Protein AF-A0A559IEW3-F1 (afdb_monomer)

Foldseek 3Di:
DDDDDPPNDDDDDPPDPPVVNVVVVVVSVVVVVVVVVVVQVVVQVVQVVVQWGADPNDIGHNDPVVVPPDD

Organism: NCBI:txid3020863

pLDDT: mean 80.6, std 18.38, range [34.0, 96.19]

Secondary structure (DSSP, 8-state):
-----TT-PPPPPTTS-HHHHHHHHHHHHHHHHHHHHHHHHHHHHHHHHTTEEEETTEEEEPPGGGGGS--

Solvent-accessible surface area (backbone atoms only — not comparable to full-atom values): 4573 Å² total; per-residue (Å²): 134,87,82,78,57,101,82,73,73,84,79,82,61,89,88,50,56,66,76,58,46,55,54,51,51,53,51,50,50,54,51,52,53,53,49,50,53,50,52,50,51,56,48,44,53,53,30,48,76,71,51,26,39,74,57,98,90,41,83,44,72,62,61,75,81,69,74,74,79,81,126

Radius of gyration: 19.39 Å; Cα contacts (8 Å, |Δi|>4): 23; chains: 1; bounding box: 55×17×44 Å

Structure (mmCIF, N/CA/C/O backbone):
data_AF-A0A559IEW3-F1
#
_entry.id   AF-A0A559IEW3-F1
#
loop_
_atom_site.group_PDB
_atom_site.id
_atom_site.type_symbol
_atom_site.label_atom_id
_atom_site.label_alt_id
_atom_site.label_comp_id
_atom_site.label_asym_id
_atom_site.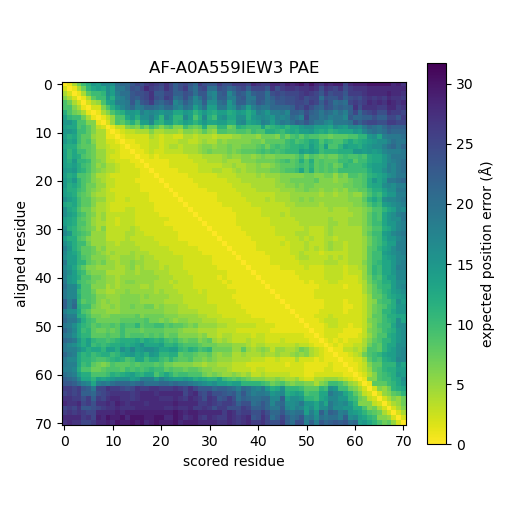label_entity_id
_atom_site.label_seq_id
_atom_site.pdbx_PDB_ins_code
_atom_site.Cartn_x
_atom_site.Cartn_y
_atom_site.Cartn_z
_atom_site.occupancy
_atom_site.B_iso_or_equiv
_atom_site.auth_seq_id
_atom_site.auth_comp_id
_atom_site.auth_asym_id
_atom_site.auth_atom_id
_atom_site.pdbx_PDB_model_num
ATOM 1 N N . MET A 1 1 ? -27.697 5.974 6.024 1.00 34.00 1 MET A N 1
ATOM 2 C CA . MET A 1 1 ? -27.096 5.629 4.718 1.00 34.00 1 MET A CA 1
ATOM 3 C C . MET A 1 1 ? -25.602 5.870 4.869 1.00 34.00 1 MET A C 1
ATOM 5 O O . MET A 1 1 ? -25.198 7.023 4.909 1.00 34.00 1 MET A O 1
ATOM 9 N N . PHE A 1 2 ? -24.813 4.828 5.148 1.00 38.62 2 PHE A N 1
ATOM 10 C CA . PHE A 1 2 ? -23.370 4.989 5.357 1.00 38.62 2 PHE A CA 1
ATOM 11 C C . PHE A 1 2 ? -22.695 5.125 3.991 1.00 38.62 2 PHE A C 1
ATOM 13 O O . PHE A 1 2 ? -22.724 4.198 3.184 1.00 38.62 2 PHE A O 1
ATOM 20 N N . ASN A 1 3 ? -22.159 6.314 3.721 1.00 39.06 3 ASN A N 1
ATOM 21 C CA . ASN A 1 3 ? -21.358 6.593 2.537 1.00 39.06 3 ASN A CA 1
ATOM 22 C C . ASN A 1 3 ? -20.033 5.834 2.667 1.00 39.06 3 ASN A C 1
ATOM 24 O O . ASN A 1 3 ? -19.220 6.140 3.537 1.00 39.06 3 ASN A O 1
ATOM 28 N N . PHE A 1 4 ? -19.834 4.823 1.825 1.00 41.75 4 PHE A N 1
ATOM 29 C CA . PHE A 1 4 ? -18.556 4.130 1.704 1.00 41.75 4 PHE A CA 1
ATOM 30 C C . PHE A 1 4 ? -17.491 5.103 1.183 1.00 41.75 4 PHE A C 1
ATOM 32 O O . PHE A 1 4 ? -17.693 5.751 0.157 1.00 41.75 4 PHE A O 1
ATOM 39 N N . ASN A 1 5 ? -16.344 5.181 1.860 1.00 49.25 5 ASN A N 1
ATOM 40 C CA . ASN A 1 5 ? -15.140 5.764 1.270 1.00 49.25 5 ASN A CA 1
ATOM 41 C C . ASN A 1 5 ? -14.523 4.759 0.283 1.00 49.25 5 ASN A C 1
ATOM 43 O O . ASN A 1 5 ? -14.586 3.550 0.502 1.00 49.25 5 ASN A O 1
ATOM 47 N N . PHE A 1 6 ? -13.913 5.282 -0.784 1.00 46.84 6 PHE A N 1
ATOM 48 C CA . PHE A 1 6 ? -13.433 4.612 -2.011 1.00 46.84 6 PHE A CA 1
ATOM 49 C C . PHE A 1 6 ? -12.613 3.307 -1.836 1.00 46.84 6 PHE A C 1
ATOM 51 O O . PHE A 1 6 ? -12.449 2.559 -2.793 1.00 46.84 6 PHE A O 1
ATOM 58 N N . LEU A 1 7 ? -12.125 3.008 -0.627 1.00 57.25 7 LEU A N 1
ATOM 59 C CA . LEU A 1 7 ? -11.302 1.839 -0.275 1.00 57.25 7 LEU A CA 1
ATOM 60 C C . LEU A 1 7 ? -12.067 0.693 0.424 1.00 57.25 7 LEU A C 1
ATOM 62 O O . LEU A 1 7 ? -11.459 -0.322 0.746 1.00 57.25 7 LEU A O 1
ATOM 66 N N . GLY A 1 8 ? -13.369 0.836 0.707 1.00 58.19 8 GLY A N 1
ATOM 67 C CA . GLY A 1 8 ? -14.148 -0.215 1.387 1.00 58.19 8 GLY A CA 1
ATOM 68 C C . GLY A 1 8 ? -13.784 -0.427 2.866 1.00 58.19 8 GLY A C 1
ATOM 69 O O . GLY A 1 8 ? -13.990 -1.511 3.406 1.00 58.19 8 GLY A O 1
ATOM 70 N N . ILE A 1 9 ? -13.230 0.596 3.523 1.00 64.19 9 ILE A N 1
ATOM 71 C CA . ILE A 1 9 ? -12.778 0.535 4.919 1.00 64.19 9 ILE A CA 1
ATOM 72 C C . ILE A 1 9 ? -13.988 0.442 5.866 1.00 64.19 9 ILE A C 1
ATOM 74 O O . ILE A 1 9 ? -14.932 1.225 5.755 1.00 64.19 9 ILE A O 1
ATOM 78 N N . ALA A 1 10 ? -13.953 -0.518 6.795 1.00 71.00 10 ALA A N 1
ATOM 79 C CA . ALA A 1 10 ? -14.968 -0.695 7.830 1.00 71.00 10 ALA A CA 1
ATOM 80 C C . ALA A 1 10 ? -14.945 0.461 8.846 1.00 71.00 10 ALA A C 1
ATOM 82 O O . ALA A 1 10 ? -13.881 0.951 9.219 1.00 71.00 10 ALA A O 1
ATOM 83 N N . PHE A 1 11 ? -16.120 0.876 9.321 1.00 77.88 11 PHE A N 1
ATOM 84 C CA . PHE A 1 11 ? -16.246 1.885 10.375 1.00 77.88 11 PHE A CA 1
ATOM 85 C C . PHE A 1 11 ? -16.256 1.228 11.757 1.00 77.88 11 PHE A C 1
ATOM 87 O O . PHE A 1 11 ? -16.747 0.110 11.919 1.00 77.88 11 PHE A O 1
ATOM 94 N N . ILE A 1 12 ? -15.742 1.939 12.760 1.00 85.19 12 ILE A N 1
ATOM 95 C CA . ILE A 1 12 ? -15.837 1.522 14.161 1.00 85.19 12 ILE A CA 1
ATOM 96 C C . ILE A 1 12 ? -17.158 2.051 14.719 1.00 85.19 12 ILE A C 1
ATOM 98 O O . ILE A 1 12 ? -17.432 3.246 14.626 1.00 85.19 12 ILE A O 1
ATOM 102 N N . GLY A 1 13 ? -17.980 1.157 15.269 1.00 87.81 13 GLY A N 1
ATOM 103 C CA . GLY A 1 13 ? -19.249 1.521 15.899 1.00 87.81 13 GLY A CA 1
ATOM 104 C C . GLY A 1 13 ? -19.051 2.372 17.156 1.00 87.81 13 GLY A C 1
ATOM 105 O O . GLY A 1 13 ? -18.074 2.199 17.888 1.00 87.81 13 GLY A O 1
ATOM 106 N N . GLU A 1 14 ? -19.988 3.281 17.421 1.00 87.19 14 GLU A N 1
ATOM 107 C CA . GLU A 1 14 ? -19.959 4.183 18.583 1.00 87.19 14 GLU A CA 1
ATOM 108 C C . GLU A 1 14 ? -20.034 3.430 19.923 1.00 87.19 14 GLU A C 1
ATOM 110 O O . GLU A 1 14 ? -19.567 3.917 20.951 1.00 87.19 14 GLU A O 1
ATOM 115 N N . GLU A 1 15 ? -20.587 2.217 19.916 1.00 93.81 15 GLU A N 1
ATOM 116 C CA . GLU A 1 15 ? -20.674 1.325 21.069 1.00 93.81 15 GLU A CA 1
ATOM 117 C C . GLU A 1 15 ? -19.325 0.709 21.475 1.00 93.81 15 GLU A C 1
ATOM 119 O O . GLU A 1 15 ? -19.198 0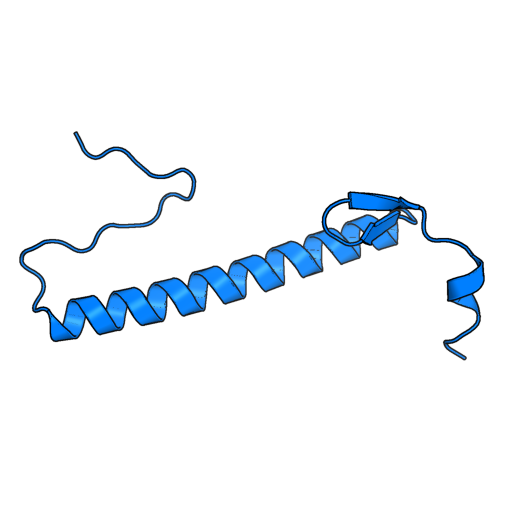.130 22.560 1.00 93.81 15 GLU A O 1
ATOM 124 N N . VAL A 1 16 ? -18.302 0.806 20.618 1.00 91.00 16 VAL A N 1
ATOM 125 C CA . VAL A 1 16 ? -16.978 0.248 20.893 1.00 91.00 16 VAL A CA 1
ATOM 126 C C . VAL A 1 16 ? -16.267 1.111 21.942 1.00 91.00 16 VAL A C 1
ATOM 128 O O . VAL A 1 16 ? -16.092 2.314 21.746 1.00 91.00 16 VAL A O 1
ATOM 131 N N . PRO A 1 17 ? -15.768 0.524 23.050 1.00 96.19 17 PRO A N 1
ATOM 132 C CA . PRO A 1 17 ? -15.025 1.281 24.049 1.00 96.19 17 PRO A CA 1
ATOM 133 C C . PRO A 1 17 ? -13.836 2.019 23.428 1.00 96.19 17 PRO A C 1
ATOM 135 O O . PRO A 1 17 ? -13.023 1.399 22.742 1.00 96.19 17 PRO A O 1
ATOM 138 N N . LYS A 1 18 ? -13.683 3.311 23.745 1.00 90.25 18 LYS A N 1
ATOM 139 C CA . LYS A 1 18 ? -12.680 4.211 23.142 1.00 90.25 18 LYS A CA 1
ATOM 140 C C . LYS A 1 18 ? -11.274 3.604 23.035 1.00 90.25 18 LYS A C 1
ATOM 142 O O . LYS A 1 18 ? -10.661 3.642 21.978 1.00 90.25 18 LYS A O 1
ATOM 147 N N . LYS A 1 19 ? -10.791 2.955 24.099 1.00 93.81 19 LYS A N 1
ATOM 148 C CA . LYS A 1 19 ? -9.471 2.299 24.109 1.00 93.81 19 LYS A CA 1
ATOM 149 C C . LYS A 1 19 ? -9.340 1.179 23.065 1.00 93.81 19 LYS A C 1
ATOM 151 O O . LYS A 1 19 ? -8.268 0.988 22.505 1.00 93.81 19 LYS A O 1
ATOM 156 N N . LYS A 1 20 ? -10.408 0.413 22.824 1.00 92.94 20 LYS A N 1
ATOM 157 C CA . LYS A 1 20 ? -10.430 -0.624 21.781 1.00 92.94 20 LYS A C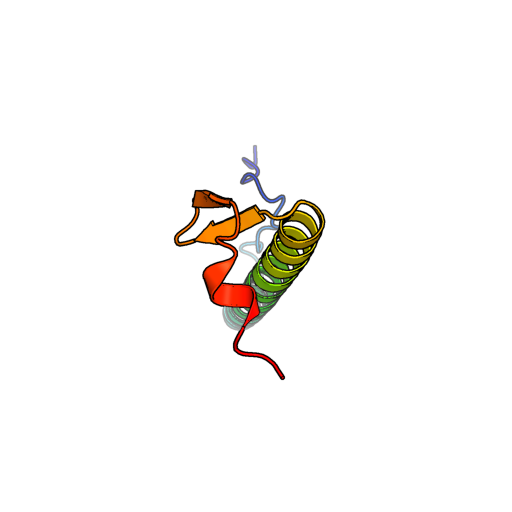A 1
ATOM 158 C C . LYS A 1 20 ? -10.552 -0.002 20.393 1.00 92.94 20 LYS A C 1
ATOM 160 O O . LYS A 1 20 ? -9.895 -0.486 19.482 1.00 92.94 20 LYS A O 1
ATOM 165 N N . ALA A 1 21 ? -11.342 1.065 20.252 1.00 90.81 21 ALA A N 1
ATOM 166 C CA . ALA A 1 21 ? -11.449 1.809 19.001 1.00 90.81 21 ALA A CA 1
ATOM 167 C C . ALA A 1 21 ? -10.071 2.317 18.544 1.00 90.81 21 ALA A C 1
ATOM 169 O O . ALA A 1 21 ? -9.633 1.963 17.457 1.00 90.81 21 ALA A O 1
ATOM 170 N N . GLU A 1 22 ? -9.327 2.996 19.422 1.00 91.31 22 GLU A N 1
ATOM 171 C CA . GLU A 1 22 ? -7.968 3.487 19.129 1.00 91.31 22 GLU A CA 1
ATOM 172 C C . GLU A 1 22 ? -7.008 2.357 18.705 1.00 91.31 22 GLU A C 1
ATOM 174 O O . GLU A 1 22 ? -6.206 2.515 17.786 1.00 91.31 22 GLU A O 1
ATOM 179 N N . GLN A 1 23 ? -7.089 1.182 19.340 1.00 92.75 23 GLN A N 1
ATOM 180 C CA . GLN A 1 23 ? -6.272 0.023 18.955 1.00 92.75 23 GLN A CA 1
ATOM 181 C C . GLN A 1 23 ? -6.617 -0.496 17.555 1.00 92.75 23 GLN A C 1
ATOM 183 O O . GLN A 1 23 ? -5.715 -0.839 16.789 1.00 92.75 23 GLN A O 1
ATOM 188 N N . VAL A 1 24 ? -7.909 -0.557 17.226 1.00 90.62 24 VAL A N 1
ATOM 189 C CA . VAL A 1 24 ? -8.383 -0.986 15.907 1.00 90.62 24 VAL A CA 1
ATOM 190 C C . VAL A 1 24 ? -7.983 0.028 14.838 1.00 90.62 24 VAL A C 1
ATOM 192 O O . VAL A 1 24 ? -7.479 -0.385 13.798 1.00 90.62 24 VAL A O 1
ATOM 195 N N . GLU A 1 25 ? -8.120 1.332 15.098 1.00 89.06 25 GLU A N 1
ATOM 196 C CA . GLU A 1 25 ? -7.683 2.386 14.172 1.00 89.06 25 GLU A CA 1
ATOM 197 C C . GLU A 1 25 ? -6.190 2.285 13.872 1.00 89.06 25 GLU A C 1
ATOM 199 O O . GLU A 1 25 ? -5.801 2.248 12.706 1.00 89.06 25 GLU A O 1
ATOM 204 N N . ASN A 1 26 ? -5.356 2.157 14.907 1.00 91.12 26 ASN A N 1
ATOM 205 C CA . ASN A 1 26 ? -3.912 2.008 14.732 1.00 91.12 26 ASN A CA 1
ATOM 206 C C . ASN A 1 26 ? -3.567 0.773 13.895 1.00 91.12 26 ASN A C 1
ATOM 208 O O . ASN A 1 26 ? -2.748 0.852 12.979 1.00 91.12 26 ASN A O 1
ATOM 212 N N . LYS A 1 27 ? -4.218 -0.367 14.165 1.00 90.56 27 LYS A N 1
ATOM 213 C CA . LYS A 1 27 ? -3.968 -1.589 13.395 1.00 90.56 27 LYS A CA 1
ATOM 214 C C . LYS A 1 27 ? -4.440 -1.463 11.949 1.00 90.56 27 LYS A C 1
ATOM 216 O O . LYS A 1 27 ? -3.786 -1.969 11.042 1.00 90.56 27 LYS A O 1
ATOM 221 N N . MET A 1 28 ? -5.559 -0.782 11.730 1.00 87.44 28 MET A N 1
ATOM 222 C CA . MET A 1 28 ? -6.088 -0.509 10.401 1.00 87.44 28 MET A CA 1
ATOM 223 C C . MET A 1 28 ? -5.133 0.374 9.593 1.00 87.44 28 MET A C 1
ATOM 225 O O . MET A 1 28 ? -4.860 0.051 8.440 1.00 87.44 28 MET A O 1
ATOM 229 N N . GLN A 1 29 ? -4.569 1.424 10.197 1.00 87.31 29 GLN A N 1
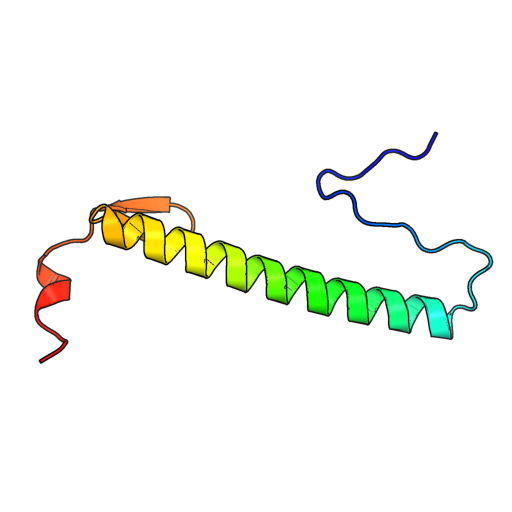ATOM 230 C CA . GLN A 1 29 ? -3.550 2.259 9.551 1.00 87.31 29 GLN A CA 1
ATOM 231 C C . GLN A 1 29 ? -2.291 1.458 9.202 1.00 87.31 29 GLN A C 1
ATOM 233 O O . GLN A 1 29 ? -1.821 1.531 8.073 1.00 87.31 29 GLN A O 1
ATOM 238 N N . GLU A 1 30 ? -1.794 0.625 10.123 1.00 92.00 30 GLU A N 1
ATOM 239 C CA . GLU A 1 30 ? -0.642 -0.256 9.870 1.00 92.00 30 GLU A CA 1
ATOM 240 C C . GLU A 1 30 ? -0.878 -1.176 8.658 1.00 92.00 30 GLU A C 1
ATOM 242 O O . GLU A 1 30 ? -0.011 -1.330 7.799 1.00 92.00 30 GLU A O 1
ATOM 247 N N . ILE A 1 31 ? -2.071 -1.771 8.564 1.00 90.00 31 ILE A N 1
ATOM 248 C CA . ILE A 1 31 ? -2.455 -2.636 7.444 1.00 90.00 31 ILE A CA 1
ATOM 249 C C . ILE A 1 31 ? -2.534 -1.835 6.139 1.00 90.00 31 ILE A C 1
ATOM 251 O O . ILE A 1 31 ? -2.021 -2.291 5.118 1.00 90.00 31 ILE A O 1
ATOM 255 N N . ILE A 1 32 ? -3.158 -0.653 6.161 1.00 86.38 32 ILE A N 1
ATOM 256 C CA . ILE A 1 32 ? -3.290 0.212 4.982 1.00 86.38 32 ILE A CA 1
ATOM 257 C C . ILE A 1 32 ? -1.913 0.604 4.445 1.00 86.38 32 ILE A C 1
ATOM 259 O O . ILE A 1 32 ? -1.678 0.451 3.248 1.00 86.38 32 ILE A O 1
ATOM 263 N N . GLU A 1 33 ? -1.003 1.065 5.304 1.00 89.56 33 GLU A N 1
ATOM 264 C CA . GLU A 1 33 ? 0.346 1.452 4.879 1.00 89.56 33 GLU A CA 1
ATOM 265 C C . GLU A 1 33 ? 1.117 0.261 4.310 1.00 89.56 33 GLU A C 1
ATOM 267 O O . GLU A 1 33 ? 1.640 0.347 3.200 1.00 89.56 33 GLU A O 1
ATOM 272 N N . ARG A 1 34 ? 1.062 -0.903 4.968 1.00 91.25 34 ARG A N 1
ATOM 273 C CA . ARG A 1 34 ? 1.677 -2.126 4.435 1.00 91.25 34 ARG A CA 1
ATOM 274 C C . ARG A 1 34 ? 1.143 -2.489 3.047 1.00 91.25 34 ARG A C 1
ATOM 276 O O . ARG A 1 34 ? 1.909 -2.880 2.172 1.00 91.25 34 ARG A O 1
ATOM 283 N N . HIS A 1 35 ? -0.168 -2.405 2.831 1.00 89.56 35 HIS A N 1
ATOM 284 C CA . HIS A 1 35 ? -0.748 -2.729 1.527 1.00 89.56 35 HIS A CA 1
ATOM 285 C C . HIS A 1 35 ? -0.423 -1.687 0.455 1.00 89.56 35 HIS A C 1
ATOM 287 O O . HIS A 1 35 ? -0.249 -2.073 -0.698 1.00 89.56 35 HIS A O 1
ATOM 293 N N . LYS A 1 36 ? -0.302 -0.401 0.808 1.00 88.56 36 LYS A N 1
ATOM 294 C CA . LYS A 1 36 ? 0.185 0.631 -0.120 1.00 88.56 36 LYS A CA 1
ATOM 295 C C . LYS A 1 36 ? 1.612 0.338 -0.569 1.00 88.56 36 LYS A C 1
ATOM 297 O O . LYS A 1 36 ? 1.878 0.395 -1.763 1.00 88.56 36 LYS A O 1
ATOM 302 N N . GLU A 1 37 ? 2.499 -0.010 0.362 1.00 90.06 37 GLU A N 1
ATOM 303 C CA . GLU A 1 37 ? 3.886 -0.377 0.050 1.00 90.06 37 GLU A CA 1
ATOM 304 C C . GLU A 1 37 ? 3.953 -1.600 -0.871 1.00 90.06 37 GLU A C 1
ATOM 306 O O . GLU A 1 37 ? 4.655 -1.572 -1.879 1.00 90.06 37 GLU A O 1
ATOM 311 N N . LEU A 1 38 ? 3.177 -2.647 -0.570 1.00 91.88 38 LEU A N 1
ATOM 312 C CA . LEU A 1 38 ? 3.107 -3.850 -1.406 1.00 91.88 38 LEU A CA 1
ATOM 313 C C . LEU A 1 38 ? 2.577 -3.546 -2.811 1.00 91.88 38 LEU A C 1
ATOM 315 O O . LEU A 1 38 ? 3.160 -3.999 -3.792 1.00 91.88 38 LEU A O 1
ATOM 319 N N . ALA A 1 39 ? 1.503 -2.760 -2.915 1.00 90.25 39 ALA A N 1
ATOM 320 C CA . ALA A 1 39 ? 0.928 -2.379 -4.201 1.00 90.25 39 ALA A CA 1
ATOM 321 C C . ALA A 1 39 ? 1.891 -1.510 -5.020 1.00 90.25 39 ALA A C 1
ATOM 323 O O . ALA A 1 39 ? 1.995 -1.682 -6.233 1.00 90.25 39 ALA A O 1
ATOM 324 N N . GLN A 1 40 ? 2.612 -0.595 -4.365 1.00 89.50 40 GLN A N 1
ATOM 325 C CA . GLN A 1 40 ? 3.618 0.233 -5.021 1.00 89.50 40 GLN A CA 1
ATOM 326 C C . GLN A 1 40 ? 4.783 -0.622 -5.535 1.00 89.50 40 GLN A C 1
ATOM 328 O O . GLN A 1 40 ? 5.170 -0.467 -6.688 1.00 89.50 40 GLN A O 1
ATOM 333 N N . ALA A 1 41 ? 5.281 -1.567 -4.731 1.00 93.19 41 ALA A N 1
ATOM 334 C CA . ALA A 1 41 ? 6.345 -2.481 -5.141 1.00 93.19 41 ALA A CA 1
ATOM 335 C C . ALA A 1 41 ? 5.932 -3.364 -6.331 1.00 93.19 41 ALA A C 1
ATOM 337 O O . ALA A 1 41 ? 6.665 -3.446 -7.313 1.00 93.19 41 ALA A O 1
ATOM 338 N N . GLU A 1 42 ? 4.738 -3.967 -6.289 1.00 95.75 42 GLU A N 1
ATOM 339 C CA . GLU A 1 42 ? 4.206 -4.773 -7.398 1.00 95.75 42 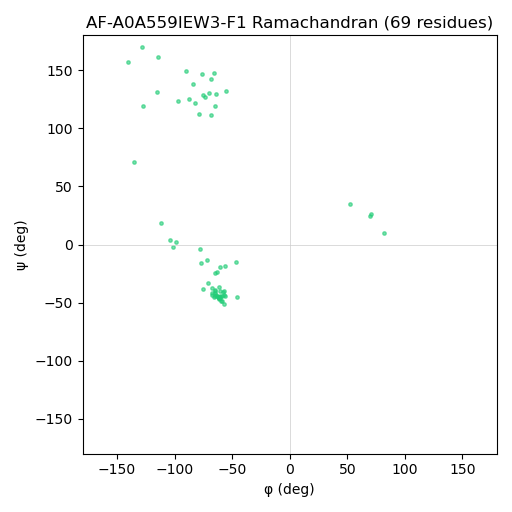GLU A CA 1
ATOM 340 C C . GLU A 1 42 ? 4.063 -3.940 -8.682 1.00 95.75 42 GLU A C 1
ATOM 342 O O . GLU A 1 42 ? 4.396 -4.391 -9.783 1.00 95.75 42 GLU A O 1
ATOM 347 N N . PHE A 1 43 ? 3.609 -2.691 -8.551 1.00 94.25 43 PHE A N 1
ATOM 348 C CA . PHE A 1 43 ? 3.500 -1.785 -9.685 1.00 94.25 43 PHE A CA 1
ATOM 349 C C . PHE A 1 43 ? 4.872 -1.398 -10.250 1.00 94.25 43 PHE A C 1
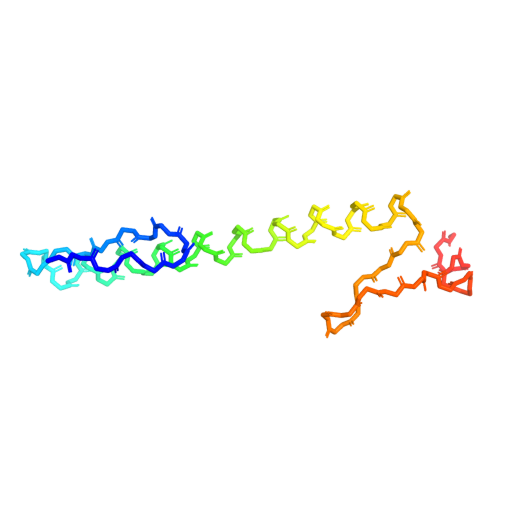ATOM 351 O O . PHE A 1 43 ? 5.051 -1.407 -11.468 1.00 94.25 43 PHE A O 1
ATOM 358 N N . ASP A 1 44 ? 5.855 -1.120 -9.396 1.00 93.25 44 ASP A N 1
ATOM 359 C CA . ASP A 1 44 ? 7.219 -0.794 -9.815 1.00 93.25 44 ASP A CA 1
ATOM 360 C C . ASP A 1 44 ? 7.902 -1.982 -10.511 1.00 93.25 44 ASP A C 1
ATOM 362 O O . ASP A 1 44 ? 8.538 -1.801 -11.553 1.00 93.25 44 ASP A O 1
ATOM 366 N N . GLU A 1 45 ? 7.708 -3.209 -10.019 1.00 94.44 45 GLU A N 1
ATOM 367 C CA . GLU A 1 45 ? 8.167 -4.435 -10.687 1.00 94.44 45 GLU A CA 1
ATOM 368 C C . GLU A 1 45 ? 7.535 -4.593 -12.077 1.00 94.44 45 GLU A C 1
ATOM 370 O O . GLU A 1 45 ? 8.222 -4.887 -13.066 1.00 94.44 45 GLU A O 1
ATOM 375 N N . TYR A 1 46 ? 6.228 -4.341 -12.186 1.00 96.19 46 TYR A N 1
ATOM 376 C CA . TYR A 1 46 ? 5.541 -4.352 -13.471 1.00 96.19 46 TYR A CA 1
ATOM 377 C C . TYR A 1 46 ? 6.111 -3.297 -14.428 1.00 96.19 46 TYR A C 1
ATOM 379 O O . TYR A 1 46 ? 6.388 -3.617 -15.588 1.00 96.19 46 TYR A O 1
ATOM 387 N N . LEU A 1 47 ? 6.330 -2.062 -13.967 1.00 95.12 47 LEU A N 1
ATOM 388 C CA . LEU A 1 47 ? 6.913 -0.994 -14.782 1.00 95.12 47 LEU A CA 1
ATOM 389 C C . LEU A 1 47 ? 8.317 -1.369 -15.266 1.00 95.12 47 LEU A C 1
ATOM 391 O O . LEU A 1 47 ? 8.595 -1.265 -16.466 1.00 95.12 47 LEU A O 1
ATOM 395 N N . AL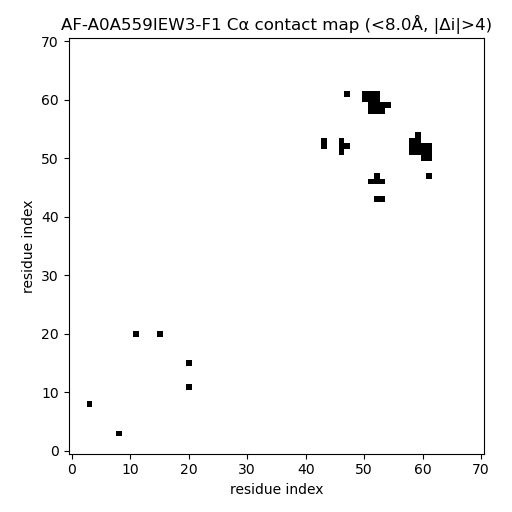A A 1 48 ? 9.159 -1.904 -14.380 1.00 93.62 48 ALA A N 1
ATOM 396 C CA . ALA A 1 48 ? 10.499 -2.365 -14.724 1.00 93.62 48 ALA A CA 1
ATOM 397 C C . ALA A 1 48 ? 10.463 -3.445 -15.818 1.00 93.62 48 ALA A C 1
ATOM 399 O O . ALA A 1 48 ? 11.229 -3.372 -16.784 1.00 93.62 48 ALA A O 1
ATOM 400 N N . SER A 1 49 ? 9.502 -4.378 -15.754 1.00 94.06 49 SER A N 1
ATOM 401 C CA . SER A 1 49 ? 9.287 -5.396 -16.799 1.00 94.06 49 SER A CA 1
ATOM 402 C C . SER A 1 49 ? 8.953 -4.805 -18.181 1.00 94.06 49 SER A C 1
ATOM 404 O O . SER A 1 49 ? 9.096 -5.480 -19.204 1.00 94.06 49 SER A O 1
ATOM 406 N N . LYS A 1 50 ? 8.509 -3.541 -18.233 1.00 95.50 50 LYS A N 1
ATOM 407 C CA . LYS A 1 50 ? 8.210 -2.780 -19.458 1.00 95.50 50 LYS A CA 1
ATOM 408 C C . LYS A 1 50 ? 9.289 -1.753 -19.815 1.00 95.50 50 LYS A C 1
ATOM 410 O O . LYS A 1 50 ? 9.123 -1.025 -20.793 1.00 95.50 50 LYS A O 1
ATOM 415 N N . GLY A 1 51 ? 10.391 -1.692 -19.065 1.00 94.25 51 GLY A N 1
ATOM 416 C CA . GLY A 1 51 ? 11.429 -0.672 -19.237 1.00 94.25 51 GLY A CA 1
ATOM 417 C C . GLY A 1 51 ? 10.982 0.728 -18.800 1.00 94.25 51 GLY A C 1
ATOM 418 O O . GLY A 1 51 ? 11.474 1.727 -19.334 1.00 94.25 51 GLY A O 1
ATOM 419 N N . LEU A 1 52 ? 10.027 0.797 -17.875 1.00 95.31 52 LEU A N 1
ATOM 420 C CA . LEU A 1 52 ? 9.482 2.015 -17.282 1.00 95.31 52 LEU A CA 1
ATOM 421 C C . LEU A 1 52 ? 9.834 2.078 -15.788 1.00 95.31 52 LEU A C 1
ATOM 423 O O . LEU A 1 52 ? 10.156 1.061 -15.183 1.00 95.31 52 LEU A O 1
ATOM 427 N N . GLU A 1 53 ? 9.753 3.260 -15.188 1.00 93.81 53 GLU A N 1
ATOM 428 C CA . GLU A 1 53 ? 9.876 3.468 -13.740 1.00 93.81 53 GLU A CA 1
ATOM 429 C C . GLU A 1 53 ? 8.880 4.532 -13.260 1.00 93.81 53 GLU A C 1
ATOM 431 O O . GLU A 1 53 ? 8.426 5.364 -14.049 1.00 93.81 53 GLU A O 1
ATOM 436 N N . SER A 1 54 ? 8.538 4.509 -11.971 1.00 91.00 54 SER A N 1
ATOM 437 C CA . SER A 1 54 ? 7.780 5.573 -11.311 1.00 91.00 54 SER A CA 1
ATOM 438 C C . SER A 1 54 ? 8.741 6.516 -10.588 1.00 91.00 54 SER A C 1
ATOM 440 O O . SER A 1 54 ? 9.513 6.094 -9.728 1.00 91.00 54 SER A O 1
ATOM 442 N N . ALA A 1 55 ? 8.698 7.808 -10.910 1.00 87.06 55 ALA A N 1
ATOM 443 C CA . ALA A 1 55 ? 9.475 8.844 -10.240 1.00 87.06 55 ALA A CA 1
ATOM 444 C C . ALA A 1 55 ? 8.544 9.973 -9.790 1.00 87.06 55 ALA A C 1
ATOM 446 O O . ALA A 1 55 ? 7.881 10.606 -10.609 1.00 87.06 55 ALA A O 1
ATOM 447 N N . MET A 1 56 ? 8.478 10.223 -8.477 1.00 84.75 56 MET A N 1
ATOM 448 C CA . MET A 1 56 ? 7.608 11.251 -7.875 1.00 84.75 56 MET A CA 1
ATOM 449 C C . MET A 1 56 ? 6.129 11.141 -8.305 1.00 84.75 56 MET A C 1
ATOM 451 O O . MET A 1 56 ? 5.444 12.149 -8.461 1.00 84.75 56 MET A O 1
ATOM 455 N N . GLY A 1 57 ? 5.637 9.915 -8.510 1.00 85.25 57 GLY A N 1
ATOM 456 C CA . GLY A 1 57 ? 4.260 9.656 -8.944 1.00 85.25 57 GLY A CA 1
ATOM 457 C C . GLY A 1 57 ? 4.024 9.796 -10.452 1.00 85.25 57 GLY A C 1
ATOM 458 O O . GLY A 1 57 ? 2.876 9.780 -10.889 1.00 85.25 57 GLY A O 1
ATOM 459 N N . VAL A 1 58 ? 5.084 9.924 -11.255 1.00 90.12 58 VAL A N 1
ATOM 460 C CA . VAL A 1 58 ? 5.009 9.980 -12.720 1.00 90.12 58 VAL A CA 1
ATOM 461 C C . VAL A 1 58 ? 5.698 8.759 -13.321 1.00 90.12 58 VAL A C 1
ATOM 463 O O . VAL A 1 58 ? 6.831 8.446 -12.966 1.00 90.12 58 VAL A O 1
ATOM 466 N N . VAL A 1 59 ? 5.032 8.089 -14.264 1.00 94.44 59 VAL A N 1
ATOM 467 C CA . VAL A 1 59 ? 5.615 6.966 -15.012 1.00 94.44 59 VAL A CA 1
ATOM 468 C C . VAL A 1 59 ? 6.475 7.500 -16.156 1.00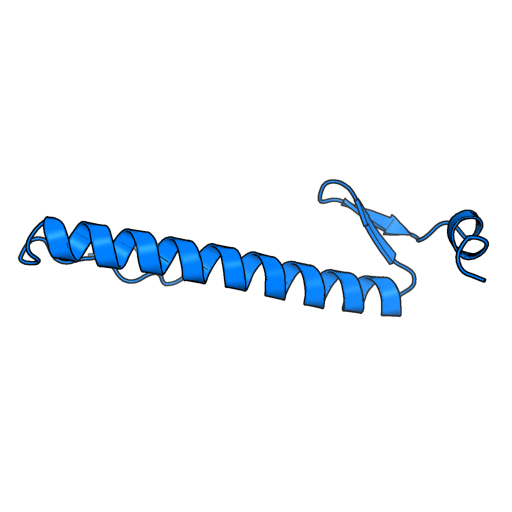 94.44 59 VAL A C 1
ATOM 470 O O . VAL A 1 59 ? 5.982 8.210 -17.034 1.00 94.44 59 VAL A O 1
ATOM 473 N N . ILE A 1 60 ? 7.754 7.137 -16.162 1.00 92.62 60 ILE A N 1
ATOM 474 C CA . ILE A 1 60 ? 8.750 7.541 -17.161 1.00 92.62 60 ILE A CA 1
ATOM 475 C C . ILE A 1 60 ? 9.481 6.317 -17.722 1.00 92.62 60 ILE A C 1
ATOM 477 O O . ILE A 1 60 ? 9.336 5.201 -17.230 1.00 92.62 60 ILE A O 1
ATOM 481 N N . LY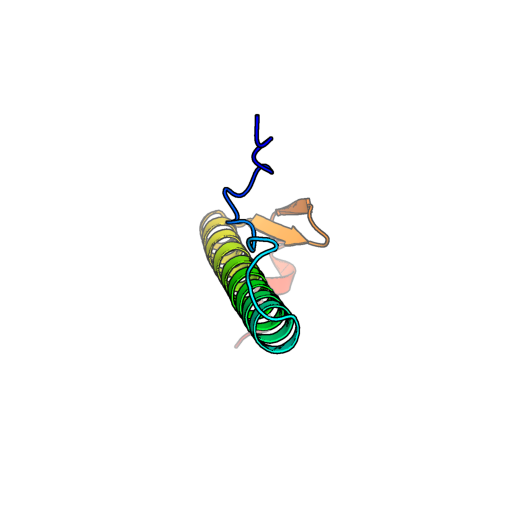S A 1 61 ? 10.264 6.506 -18.786 1.00 94.38 61 LYS A N 1
ATOM 482 C CA . LYS A 1 61 ? 11.103 5.448 -19.360 1.00 94.38 61 LYS A CA 1
ATOM 483 C C . LYS A 1 61 ? 12.427 5.359 -18.603 1.00 94.38 61 LYS A C 1
ATOM 485 O O . LYS A 1 61 ? 13.048 6.390 -18.374 1.00 94.38 61 LYS A O 1
ATOM 490 N N . ILE A 1 62 ? 12.898 4.144 -18.319 1.00 86.00 62 ILE A N 1
ATOM 491 C CA . ILE A 1 62 ? 14.219 3.936 -17.714 1.00 86.00 62 ILE A CA 1
ATOM 492 C C . ILE A 1 62 ? 15.301 4.404 -18.697 1.00 86.00 62 ILE A C 1
ATOM 494 O O . ILE A 1 62 ? 15.432 3.875 -19.809 1.00 86.00 62 ILE A O 1
ATOM 498 N N . GLU A 1 63 ? 16.106 5.387 -18.296 1.00 80.44 63 GLU A N 1
ATOM 499 C CA . GLU A 1 63 ? 17.272 5.802 -19.073 1.00 80.44 63 GLU A CA 1
ATOM 500 C C . GLU A 1 63 ? 18.413 4.781 -18.937 1.00 80.44 63 GLU A C 1
ATOM 502 O O . GLU A 1 63 ? 18.847 4.427 -17.840 1.00 80.44 63 GLU A O 1
ATOM 507 N N . LYS A 1 64 ? 18.961 4.326 -20.074 1.00 59.09 64 LYS A N 1
ATOM 508 C CA . LYS A 1 64 ? 20.018 3.295 -20.136 1.00 59.09 64 LYS A CA 1
ATOM 509 C C . LYS A 1 64 ? 21.289 3.627 -19.335 1.00 59.09 64 LYS A C 1
ATOM 511 O O . LYS A 1 64 ? 22.066 2.719 -19.057 1.00 59.09 64 LYS A O 1
ATOM 516 N N . ALA A 1 65 ? 21.524 4.888 -18.969 1.00 56.72 65 ALA A N 1
ATOM 517 C CA . ALA A 1 65 ? 22.681 5.295 -18.169 1.00 56.72 65 ALA A CA 1
ATOM 518 C C . ALA A 1 65 ? 22.669 4.708 -16.741 1.00 56.72 65 ALA A C 1
ATOM 520 O O . ALA A 1 65 ? 23.736 4.502 -16.168 1.00 56.72 65 ALA A O 1
ATOM 521 N N . ARG A 1 66 ? 21.489 4.362 -16.204 1.00 55.62 66 ARG A N 1
ATOM 522 C CA . ARG A 1 66 ? 21.322 3.736 -14.878 1.00 55.62 66 ARG A CA 1
ATOM 523 C C . ARG A 1 66 ? 21.656 2.237 -14.843 1.00 55.62 66 ARG A C 1
ATOM 525 O O . ARG A 1 66 ? 21.878 1.692 -13.771 1.00 55.62 66 ARG A O 1
ATOM 532 N N . LEU A 1 67 ? 21.739 1.571 -16.000 1.00 53.50 67 LEU A N 1
ATOM 533 C CA . LEU A 1 67 ? 22.027 0.130 -16.107 1.00 53.50 67 LEU A CA 1
ATOM 534 C C . LEU A 1 67 ? 23.515 -0.230 -15.915 1.00 53.50 67 LEU A C 1
ATOM 536 O O . LEU A 1 67 ? 23.851 -1.405 -15.944 1.00 53.50 67 LEU A O 1
ATOM 540 N N . LYS A 1 68 ? 24.416 0.752 -15.753 1.00 49.34 68 LYS A N 1
ATOM 541 C CA . LYS A 1 68 ? 25.872 0.524 -15.635 1.00 49.34 68 LYS A CA 1
ATOM 542 C C . LYS A 1 68 ? 26.416 0.515 -14.200 1.00 49.34 68 LYS A C 1
ATOM 544 O O . LYS A 1 68 ? 27.626 0.429 -14.033 1.00 49.34 68 LYS A O 1
ATOM 549 N N . THR A 1 69 ? 25.575 0.661 -13.177 1.00 48.81 69 THR A N 1
ATOM 550 C CA . THR A 1 69 ? 26.031 0.811 -11.778 1.00 48.81 69 THR A CA 1
ATOM 551 C C . THR A 1 69 ? 25.701 -0.377 -10.873 1.00 48.81 69 THR A C 1
ATOM 553 O O . THR A 1 69 ? 25.739 -0.230 -9.657 1.00 48.81 69 THR A O 1
ATOM 556 N N . TYR A 1 70 ? 25.399 -1.542 -11.444 1.00 47.12 70 TYR A N 1
ATOM 557 C CA . TYR A 1 70 ? 25.276 -2.798 -10.702 1.00 47.12 70 TYR A CA 1
ATOM 558 C C . TYR A 1 70 ? 26.009 -3.915 -11.461 1.00 47.12 70 TYR A C 1
ATOM 560 O O . TYR A 1 70 ? 25.372 -4.771 -12.064 1.00 47.12 70 TYR A O 1
ATOM 568 N N . ASP A 1 71 ? 27.341 -3.843 -11.459 1.00 41.41 71 ASP A N 1
ATOM 569 C CA . ASP A 1 71 ? 28.252 -4.992 -11.586 1.00 41.41 71 ASP A CA 1
ATOM 570 C C . ASP A 1 71 ? 29.080 -5.064 -10.293 1.00 41.41 71 ASP A C 1
ATOM 572 O O . ASP A 1 71 ? 29.498 -3.978 -9.815 1.00 41.41 71 ASP A O 1
#

Sequence (71 aa):
MFNFNFLGIAFIGEEVPKKKAEQVENKMQEIIERHKELAQAEFDEYLASKGLESAMGVVIKIEKARLKTYD

Mean predicted aligned error: 9.49 Å